Protein AF-A0A7D5M8X4-F1 (afdb_monomer)

Nearest PDB structures (foldseek):
  7lt3-assembly1_J  TM=2.830E-01  e=7.155E+00  Homo sapiens
  6o9l-assembly1_Q  TM=2.489E-01  e=8.143E+00  Homo sapiens

Sequence (66 aa):
MSQILATKPKTQTLYYDLHFTKPEIQLHSTASEVTCHVCKKELGEGLGLTAKRITDKTVLVCSLHN

Mean predicted aligned error: 16.37 Å

Foldseek 3Di:
DDDPPPPDDPDPDPDPPVPDPDPPDPPDDDDDFAAAPPPRDTDDPPWDWDWDDDPNDTGIHTPVVD

Structure (mmCIF, N/CA/C/O backbone):
data_AF-A0A7D5M8X4-F1
#
_entry.id   AF-A0A7D5M8X4-F1
#
loop_
_atom_site.group_PDB
_atom_site.id
_atom_site.type_symbol
_atom_site.label_atom_id
_atom_site.label_alt_id
_atom_site.label_comp_id
_atom_site.label_asym_id
_atom_site.label_entity_id
_atom_site.label_seq_id
_atom_site.pdbx_PDB_ins_code
_atom_site.Cartn_x
_atom_site.Cartn_y
_atom_site.Cartn_z
_atom_site.occupancy
_atom_site.B_iso_or_equiv
_atom_site.auth_seq_id
_atom_site.auth_comp_id
_atom_site.auth_asym_id
_atom_site.auth_atom_id
_atom_site.pdbx_PDB_model_num
ATOM 1 N N . MET A 1 1 ? -51.872 16.210 57.719 1.00 34.50 1 MET A N 1
ATOM 2 C CA . MET A 1 1 ? -51.733 14.878 57.088 1.00 34.50 1 MET A CA 1
ATOM 3 C C . MET A 1 1 ? -50.716 15.025 55.977 1.00 34.50 1 MET A C 1
ATOM 5 O O . MET A 1 1 ? -50.945 15.778 55.048 1.00 34.50 1 MET A O 1
ATOM 9 N N . SER A 1 2 ? -49.470 14.685 56.275 1.00 46.19 2 SER A N 1
ATOM 10 C CA . SER A 1 2 ? -48.846 13.389 55.962 1.00 46.19 2 SER A CA 1
ATOM 11 C C . SER A 1 2 ? -47.933 13.575 54.762 1.00 46.19 2 SER A C 1
ATOM 13 O O . SER A 1 2 ? -48.263 13.299 53.618 1.00 46.19 2 SER A O 1
ATOM 15 N N . GLN A 1 3 ? -46.771 14.115 55.099 1.00 54.69 3 GLN A N 1
ATOM 16 C CA . GLN A 1 3 ? -45.552 14.040 54.325 1.00 54.69 3 GLN A CA 1
ATOM 17 C C . GLN A 1 3 ? -45.227 12.560 54.117 1.00 54.69 3 GLN A C 1
ATOM 19 O O . GLN A 1 3 ? -44.914 11.839 55.064 1.00 54.69 3 GLN A O 1
ATOM 24 N N . ILE A 1 4 ? -45.391 12.100 52.876 1.00 58.44 4 ILE A N 1
ATOM 25 C CA . ILE A 1 4 ? -44.947 10.780 52.445 1.00 58.44 4 ILE A CA 1
ATOM 26 C C . ILE A 1 4 ? -43.420 10.838 52.466 1.00 58.44 4 ILE A C 1
ATOM 28 O O . ILE A 1 4 ? -42.786 11.315 51.526 1.00 58.44 4 ILE A O 1
ATOM 32 N N . LEU A 1 5 ? -42.823 10.392 53.575 1.00 50.75 5 LEU A N 1
ATOM 33 C CA . LEU A 1 5 ? -41.426 9.984 53.592 1.00 50.75 5 LEU A CA 1
ATOM 34 C C . LEU A 1 5 ? -41.308 8.786 52.649 1.00 50.75 5 LEU A C 1
ATOM 36 O O . LEU A 1 5 ? -41.546 7.646 53.043 1.00 50.75 5 LEU A O 1
ATOM 40 N N . ALA A 1 6 ? -40.959 9.052 51.392 1.00 60.59 6 ALA A N 1
ATOM 41 C CA . ALA A 1 6 ? -40.491 8.017 50.492 1.00 60.59 6 ALA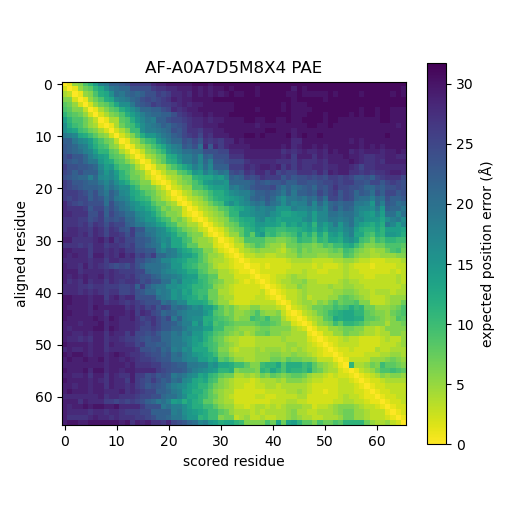 A CA 1
ATOM 42 C C . ALA A 1 6 ? -39.258 7.377 51.145 1.00 60.59 6 ALA A C 1
ATOM 44 O O . ALA A 1 6 ? -38.221 8.020 51.331 1.00 60.59 6 ALA A O 1
ATOM 45 N N . THR A 1 7 ? -39.395 6.124 51.569 1.00 61.94 7 THR A N 1
ATOM 46 C CA . THR A 1 7 ? -38.300 5.342 52.137 1.00 61.94 7 THR A CA 1
ATOM 47 C C . THR A 1 7 ? -37.168 5.281 51.119 1.00 61.94 7 THR A C 1
ATOM 49 O O . THR A 1 7 ? -37.346 4.733 50.031 1.00 61.94 7 THR A O 1
ATOM 52 N N . LYS A 1 8 ? -36.004 5.851 51.459 1.00 60.06 8 LYS A N 1
ATOM 53 C CA . LYS A 1 8 ? -34.798 5.731 50.632 1.00 60.06 8 LYS A CA 1
ATOM 54 C C . LYS A 1 8 ? -34.461 4.243 50.454 1.00 60.06 8 LYS A C 1
ATOM 56 O O . LYS A 1 8 ? -34.400 3.527 51.458 1.00 60.06 8 LYS A O 1
ATOM 61 N N . PRO A 1 9 ? -34.229 3.766 49.220 1.00 57.00 9 PRO A N 1
ATOM 62 C CA . PRO A 1 9 ? -33.789 2.396 48.997 1.00 57.00 9 PRO A CA 1
ATOM 63 C C . PRO A 1 9 ? -32.447 2.179 49.709 1.00 57.00 9 PRO A C 1
ATOM 65 O O . PRO A 1 9 ? -31.537 2.998 49.587 1.00 57.00 9 PRO A O 1
ATOM 68 N N . LYS A 1 10 ? -32.342 1.094 50.488 1.00 65.06 10 LYS A N 1
ATOM 69 C CA . LYS A 1 10 ? -31.181 0.804 51.354 1.00 65.06 10 LYS A CA 1
ATOM 70 C C . LYS A 1 10 ? -29.884 0.508 50.592 1.00 65.06 10 LYS A C 1
ATOM 72 O O . LYS A 1 10 ? -28.828 0.511 51.210 1.00 65.06 10 LYS A O 1
ATOM 77 N N . THR A 1 11 ? -29.940 0.310 49.280 1.00 57.75 11 THR A N 1
ATOM 78 C CA . THR A 1 11 ? -28.768 0.093 48.430 1.00 57.75 11 THR A CA 1
ATOM 79 C C . THR A 1 11 ? -29.040 0.678 47.044 1.00 57.75 11 THR A C 1
ATOM 81 O O . THR A 1 11 ? -29.665 0.055 46.189 1.00 57.75 11 THR A O 1
ATOM 84 N N . GLN A 1 12 ? -28.604 1.917 46.807 1.00 58.44 12 GLN A N 1
ATOM 85 C CA . GLN A 1 12 ? -28.477 2.441 45.445 1.00 58.44 12 GLN A CA 1
ATOM 86 C C . GLN A 1 12 ? -27.213 1.848 44.830 1.00 58.44 12 GLN A C 1
ATOM 88 O O . GLN A 1 12 ? -26.147 2.453 44.853 1.00 58.44 12 GLN A O 1
ATOM 93 N N . THR A 1 13 ? -27.325 0.632 44.314 1.00 58.16 13 THR A N 1
ATOM 94 C CA . THR A 1 13 ? -26.241 -0.001 43.571 1.00 58.16 13 THR A CA 1
ATOM 95 C C . THR A 1 13 ? -26.785 -0.365 42.203 1.00 58.16 13 THR A C 1
ATOM 97 O O . THR A 1 13 ? -27.180 -1.495 41.940 1.00 58.16 13 THR A O 1
ATOM 100 N N . LEU A 1 14 ? -26.878 0.649 41.343 1.00 60.12 14 LEU A N 1
ATOM 101 C CA . LEU A 1 14 ? -27.116 0.464 39.918 1.00 60.12 14 LEU A CA 1
ATOM 102 C C . LEU A 1 14 ? -25.767 0.168 39.255 1.00 60.12 14 LEU A C 1
ATOM 104 O O . LEU A 1 14 ? -25.161 1.059 38.673 1.00 60.12 14 LEU A O 1
ATOM 108 N N . TYR A 1 15 ? -25.294 -1.072 39.356 1.00 58.34 15 TYR A N 1
ATOM 109 C CA . TYR A 1 15 ? -24.292 -1.582 38.422 1.00 58.34 15 TYR A CA 1
ATOM 110 C C . TYR A 1 15 ? -24.982 -2.595 37.521 1.00 58.34 15 TYR A C 1
ATOM 112 O O . TYR A 1 15 ? -25.137 -3.759 37.872 1.00 58.34 15 TYR A O 1
ATOM 120 N N . TYR A 1 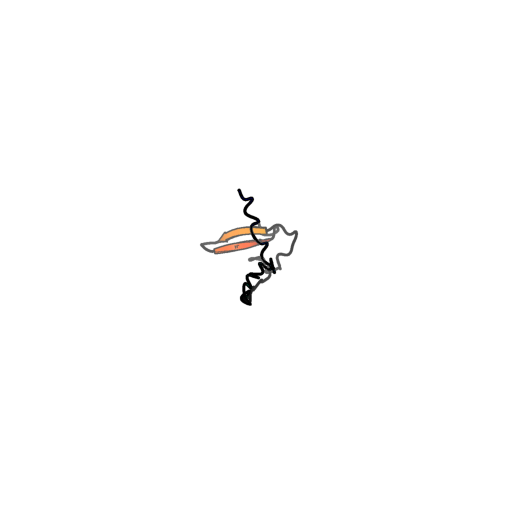16 ? -25.413 -2.136 36.352 1.00 55.81 16 TYR A N 1
ATOM 121 C CA . TYR A 1 16 ? -25.328 -2.991 35.180 1.00 55.81 16 TYR A CA 1
ATOM 122 C C . TYR A 1 16 ? -24.033 -2.584 34.490 1.00 55.81 16 TYR A C 1
ATOM 124 O O . TYR A 1 16 ? -24.031 -1.708 33.626 1.00 55.81 16 TYR A O 1
ATOM 132 N N . ASP A 1 17 ? -22.917 -3.169 34.927 1.00 58.69 17 ASP A N 1
ATOM 133 C CA . ASP A 1 17 ? -21.718 -3.175 34.100 1.00 58.69 17 ASP A CA 1
ATOM 134 C C . ASP A 1 17 ? -22.088 -3.955 32.842 1.00 58.69 17 ASP A C 1
ATOM 136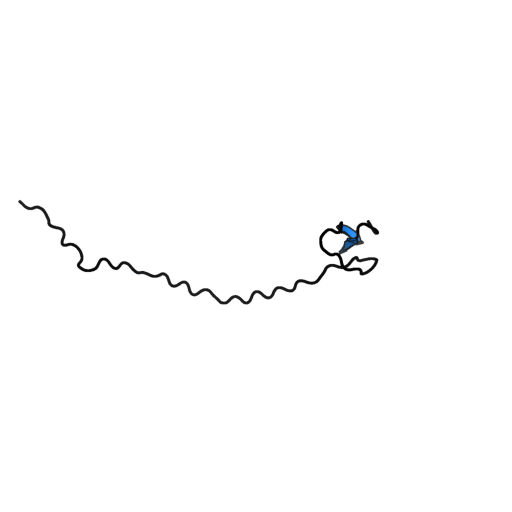 O O . ASP A 1 17 ? -22.203 -5.182 32.841 1.00 58.69 17 ASP A O 1
ATOM 140 N N . LEU A 1 18 ? -22.379 -3.216 31.774 1.00 61.72 18 LEU A N 1
ATOM 141 C CA . LEU A 1 18 ? -22.560 -3.775 30.448 1.00 61.72 18 LEU A CA 1
ATOM 142 C C . LEU A 1 18 ? -21.202 -4.329 30.021 1.00 61.72 18 LEU A C 1
ATOM 144 O O . LEU A 1 18 ? -20.366 -3.635 29.442 1.00 61.72 18 LEU A O 1
ATOM 148 N N . HIS A 1 19 ? -20.962 -5.589 30.367 1.00 59.56 19 HIS A N 1
ATOM 149 C CA . HIS A 1 19 ? -19.780 -6.319 29.955 1.00 59.56 19 HIS A CA 1
ATOM 150 C C . HIS A 1 19 ? -19.938 -6.672 28.474 1.00 59.56 19 HIS A C 1
ATOM 152 O O . HIS A 1 19 ? -20.437 -7.732 28.103 1.00 59.56 19 HIS A O 1
ATOM 158 N N . PHE A 1 20 ? -19.536 -5.751 27.603 1.00 65.19 20 PHE A N 1
ATOM 159 C CA . PHE A 1 20 ? -19.378 -6.056 26.190 1.00 65.19 20 PHE A CA 1
ATOM 160 C C . PHE A 1 20 ? -18.146 -6.947 26.050 1.00 65.19 20 PHE A C 1
ATOM 162 O O . PHE A 1 20 ? -17.011 -6.482 26.176 1.00 65.19 20 PHE A O 1
ATOM 169 N N . THR A 1 21 ? -18.357 -8.241 25.813 1.00 68.38 21 THR A N 1
ATOM 170 C CA . THR A 1 21 ? -17.285 -9.135 25.375 1.00 68.38 21 THR A CA 1
ATOM 171 C C . THR A 1 21 ? -16.721 -8.567 24.081 1.00 68.38 21 THR A C 1
ATOM 173 O O . THR A 1 21 ? -17.390 -8.608 23.048 1.00 68.38 21 THR A O 1
ATOM 176 N N . LYS A 1 22 ? -15.520 -7.982 24.132 1.00 69.25 22 LYS A N 1
ATOM 177 C CA . LYS A 1 22 ? -14.808 -7.584 22.918 1.00 69.25 22 LYS A CA 1
ATOM 178 C C . LYS A 1 22 ? -14.472 -8.873 22.171 1.00 69.25 22 LYS A C 1
ATOM 180 O O . LYS A 1 22 ? -13.731 -9.680 22.732 1.00 69.25 22 LYS A O 1
ATOM 185 N N . PRO A 1 23 ? -15.006 -9.107 20.963 1.00 74.12 23 PRO A N 1
ATOM 186 C CA . PRO A 1 23 ? -14.518 -10.216 20.167 1.00 74.12 23 PRO A CA 1
ATOM 187 C C . PRO A 1 23 ? -13.031 -9.972 19.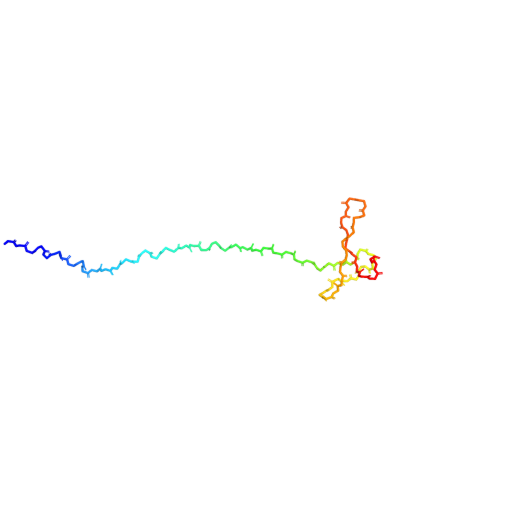899 1.00 74.12 23 PRO A C 1
ATOM 189 O O . PRO A 1 23 ? -12.646 -8.883 19.466 1.00 74.12 23 PRO A O 1
ATOM 192 N N . GLU A 1 24 ? -12.190 -10.965 20.182 1.00 72.69 24 GLU A N 1
ATOM 193 C CA . GLU A 1 24 ? -10.816 -10.976 19.691 1.00 72.69 24 GLU A CA 1
ATOM 194 C C . GLU A 1 24 ? -10.870 -11.148 18.173 1.00 72.69 24 GLU A C 1
ATOM 196 O O . GLU A 1 24 ? -10.939 -12.254 17.641 1.00 72.69 24 GLU A O 1
ATOM 201 N N . ILE A 1 25 ? -10.913 -10.027 17.459 1.00 76.88 25 ILE A N 1
ATOM 202 C CA . ILE A 1 25 ? -10.823 -10.016 16.005 1.00 76.88 25 ILE A CA 1
ATOM 203 C C . ILE A 1 25 ? -9.337 -10.016 15.665 1.00 76.88 25 ILE A C 1
ATOM 205 O O . ILE A 1 25 ? -8.649 -9.011 15.852 1.00 76.88 25 ILE A O 1
ATOM 209 N N . GLN A 1 26 ? -8.833 -11.140 15.158 1.00 74.19 26 GLN A N 1
ATOM 210 C CA . GLN A 1 26 ? -7.502 -11.179 14.563 1.00 74.19 26 GLN A CA 1
ATOM 211 C C . GLN A 1 26 ? -7.545 -10.429 13.229 1.00 74.19 26 GLN A C 1
ATOM 213 O O . GLN A 1 26 ? -8.036 -10.929 12.218 1.00 74.19 26 GLN A O 1
ATOM 218 N N . LEU A 1 27 ? -7.064 -9.185 13.239 1.00 72.50 27 LEU A N 1
ATOM 219 C CA . LEU A 1 27 ? -6.893 -8.395 12.027 1.00 72.50 27 LEU A CA 1
ATOM 220 C C . LEU A 1 27 ? -5.628 -8.871 11.308 1.00 72.50 27 LEU A C 1
ATOM 222 O O . LEU A 1 27 ? -4.519 -8.430 11.606 1.00 72.50 27 LEU A O 1
ATOM 226 N N . HIS A 1 28 ? -5.791 -9.782 10.352 1.00 74.56 28 HIS A N 1
ATOM 227 C CA . HIS A 1 28 ? -4.714 -10.149 9.440 1.00 74.56 28 HIS A CA 1
ATOM 228 C C . HIS A 1 28 ? -4.530 -9.035 8.404 1.00 74.56 28 HIS A C 1
ATOM 230 O O . HIS A 1 28 ? -5.249 -8.970 7.409 1.00 74.56 28 HIS A O 1
ATOM 236 N N . SER A 1 29 ? -3.571 -8.142 8.646 1.00 74.31 29 SER A N 1
ATOM 237 C CA . SER A 1 29 ? -3.101 -7.196 7.635 1.00 74.31 29 SER A CA 1
ATOM 238 C C . SER A 1 29 ? -1.879 -7.776 6.932 1.00 74.31 29 SER A C 1
ATOM 240 O O . SER A 1 29 ? -0.930 -8.211 7.583 1.00 74.31 29 SER A O 1
ATOM 242 N N . THR A 1 30 ? -1.897 -7.779 5.602 1.00 72.75 30 THR A N 1
ATOM 243 C CA . THR A 1 30 ? -0.710 -8.038 4.783 1.00 72.75 30 THR A CA 1
ATOM 244 C C . THR A 1 30 ? -0.359 -6.738 4.073 1.00 72.75 30 THR A C 1
ATOM 246 O O . THR A 1 30 ? -1.019 -6.333 3.121 1.00 72.75 30 THR A O 1
ATOM 249 N N . ALA A 1 31 ? 0.652 -6.040 4.585 1.00 72.94 31 ALA A N 1
ATOM 250 C CA . ALA A 1 31 ? 1.243 -4.891 3.914 1.00 72.94 31 ALA A CA 1
ATOM 251 C C . ALA A 1 31 ? 2.516 -5.363 3.208 1.00 72.94 31 ALA A C 1
ATOM 253 O O . ALA A 1 31 ? 3.394 -5.948 3.839 1.00 72.94 31 ALA A O 1
ATOM 254 N N . SER A 1 32 ? 2.601 -5.133 1.902 1.00 71.38 32 SER A N 1
ATOM 255 C CA . SER A 1 32 ? 3.814 -5.363 1.118 1.00 71.38 32 SER A CA 1
ATOM 256 C C . SER A 1 32 ? 4.323 -4.034 0.593 1.00 71.38 32 SER A C 1
ATOM 258 O O . SER A 1 32 ? 3.527 -3.210 0.134 1.00 71.38 32 SER A O 1
ATOM 260 N N . GLU A 1 33 ? 5.636 -3.846 0.612 1.00 78.00 33 GLU A N 1
ATOM 261 C CA . GLU A 1 33 ? 6.252 -2.658 0.040 1.00 78.00 33 GLU A CA 1
ATOM 262 C C . GLU A 1 33 ? 5.955 -2.554 -1.456 1.00 78.00 33 GLU A C 1
ATOM 264 O O . GLU A 1 33 ? 5.993 -3.529 -2.215 1.00 78.00 33 GLU A O 1
ATOM 269 N N . VAL A 1 34 ? 5.616 -1.343 -1.883 1.00 83.38 34 VAL A N 1
ATOM 270 C CA . VAL A 1 34 ? 5.340 -1.064 -3.285 1.00 83.38 34 VAL A CA 1
ATOM 271 C C . VAL A 1 34 ? 6.666 -0.948 -4.031 1.00 83.38 34 VAL A C 1
ATOM 273 O O . VAL A 1 34 ? 7.597 -0.305 -3.559 1.00 83.38 34 VAL A O 1
ATOM 276 N N . THR A 1 35 ? 6.746 -1.512 -5.236 1.00 89.19 35 THR A N 1
ATOM 277 C CA . THR A 1 35 ? 7.927 -1.399 -6.104 1.00 89.19 35 THR A CA 1
ATOM 278 C C . THR A 1 35 ? 7.599 -0.693 -7.415 1.00 89.19 35 THR A C 1
ATOM 280 O O . THR A 1 35 ? 6.481 -0.762 -7.933 1.00 89.19 35 THR A O 1
ATOM 283 N N . CYS A 1 36 ? 8.588 -0.002 -7.985 1.00 88.50 36 CYS A N 1
ATOM 284 C CA . CYS A 1 36 ? 8.459 0.606 -9.303 1.00 88.50 36 CYS A CA 1
ATOM 285 C C . CYS A 1 36 ? 8.284 -0.479 -10.370 1.00 88.50 36 CYS A C 1
ATOM 287 O O . CYS A 1 36 ? 9.101 -1.394 -10.479 1.00 88.50 36 CYS A O 1
ATOM 289 N N . HIS A 1 37 ? 7.276 -0.336 -11.231 1.00 88.50 37 HIS A N 1
ATOM 290 C CA . HIS A 1 37 ? 7.020 -1.305 -12.295 1.00 88.50 37 HIS A CA 1
ATOM 291 C C . HIS A 1 37 ? 8.218 -1.493 -13.243 1.00 88.50 37 HIS A C 1
ATOM 293 O O . HIS A 1 37 ? 8.455 -2.621 -13.679 1.00 88.50 37 HIS A O 1
ATOM 299 N N . VAL A 1 38 ? 8.974 -0.417 -13.503 1.00 88.56 38 VAL A N 1
ATOM 300 C CA . VAL A 1 38 ? 10.102 -0.373 -14.449 1.00 88.56 38 VAL A CA 1
ATOM 301 C C . VAL A 1 38 ? 11.395 -0.895 -13.821 1.00 88.56 38 VAL A C 1
ATOM 303 O O . VAL A 1 38 ? 11.933 -1.896 -14.278 1.00 88.56 38 VAL A O 1
ATOM 306 N N . CYS A 1 39 ? 11.897 -0.250 -12.763 1.00 89.00 39 CYS A N 1
ATOM 307 C CA . CYS A 1 39 ? 13.208 -0.582 -12.192 1.00 89.00 39 CYS A CA 1
ATOM 308 C C . CYS A 1 39 ? 13.165 -1.565 -11.018 1.00 89.00 39 CYS A 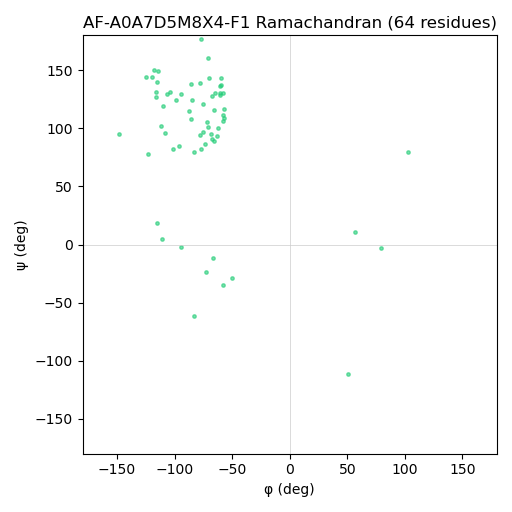C 1
ATOM 310 O O . CYS A 1 39 ? 14.219 -1.894 -10.482 1.00 89.00 39 CYS A O 1
ATOM 312 N N . LYS A 1 40 ? 11.970 -1.994 -10.589 1.00 88.56 40 LYS A N 1
ATOM 313 C CA . LYS A 1 40 ? 11.746 -2.905 -9.452 1.00 88.56 40 LYS A CA 1
ATOM 314 C C . LYS A 1 40 ? 12.327 -2.435 -8.114 1.00 88.56 40 LYS A C 1
ATOM 316 O O . LYS A 1 40 ? 12.321 -3.198 -7.159 1.00 88.56 40 LYS A O 1
ATOM 321 N N . LYS A 1 41 ? 12.779 -1.180 -8.023 1.00 86.44 41 LYS A N 1
ATOM 322 C CA . LYS A 1 41 ? 13.204 -0.568 -6.762 1.00 86.44 41 LYS A CA 1
AT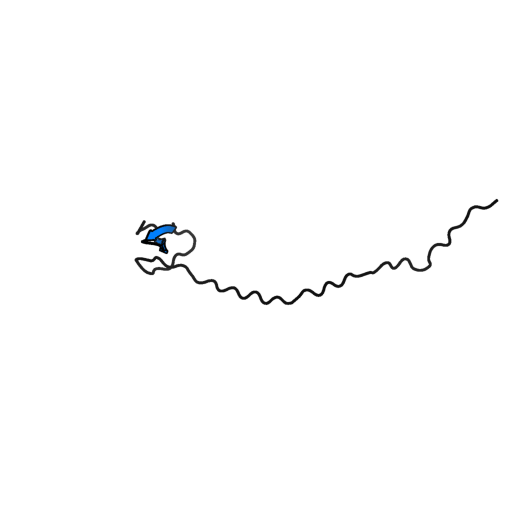OM 323 C C . LYS A 1 41 ? 11.999 -0.319 -5.864 1.00 86.44 41 LYS A C 1
ATOM 325 O O . LYS A 1 41 ? 10.935 0.066 -6.358 1.00 86.44 41 LYS A O 1
ATOM 330 N N . GLU A 1 42 ? 12.204 -0.510 -4.570 1.00 84.12 42 GLU A N 1
ATOM 331 C CA . GLU A 1 42 ? 11.244 -0.179 -3.521 1.00 84.12 42 GLU A CA 1
ATOM 332 C C . GLU A 1 42 ? 10.915 1.316 -3.539 1.00 84.12 42 GLU A C 1
ATO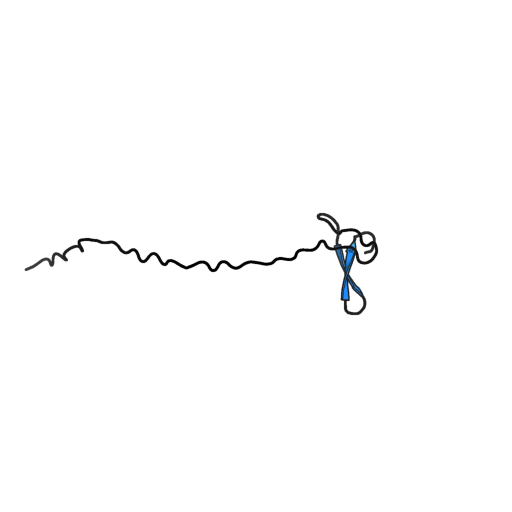M 334 O O . GLU A 1 42 ? 11.769 2.183 -3.755 1.00 84.12 42 GLU A O 1
ATOM 339 N N . LEU A 1 43 ? 9.630 1.602 -3.374 1.00 83.31 43 LEU A N 1
ATOM 340 C CA . LEU A 1 43 ? 9.052 2.931 -3.325 1.00 83.31 43 LEU A CA 1
ATOM 341 C C . LEU A 1 43 ? 8.793 3.276 -1.858 1.00 83.31 43 LEU A C 1
ATOM 343 O O . LEU A 1 43 ? 7.692 3.084 -1.350 1.00 83.31 43 LEU A O 1
ATOM 347 N N . GLY A 1 44 ? 9.845 3.734 -1.185 1.00 76.31 44 GLY A N 1
ATOM 348 C CA . GLY A 1 44 ? 9.799 4.167 0.209 1.00 76.31 44 GLY A CA 1
ATOM 349 C C . GLY A 1 44 ? 9.189 5.557 0.418 1.00 76.31 44 GLY A C 1
ATOM 350 O O . GLY A 1 44 ? 8.847 6.278 -0.525 1.00 76.31 44 GLY A O 1
ATOM 351 N N . GLU A 1 45 ? 9.081 5.938 1.688 1.00 72.25 45 GLU A N 1
ATOM 352 C CA . GLU A 1 45 ? 8.560 7.236 2.119 1.00 72.25 45 GLU A CA 1
ATOM 353 C C . GLU A 1 45 ? 9.378 8.411 1.553 1.00 72.25 45 GLU A C 1
ATOM 355 O O . GLU A 1 45 ? 10.599 8.346 1.417 1.00 72.25 45 GLU A O 1
ATOM 360 N N . GLY A 1 46 ? 8.697 9.506 1.201 1.00 73.44 46 GLY A N 1
ATOM 361 C CA . GLY A 1 46 ? 9.334 10.714 0.661 1.00 73.44 46 GLY A CA 1
ATOM 362 C C . GLY A 1 46 ? 9.705 10.656 -0.827 1.00 73.44 46 GLY A C 1
ATOM 363 O O . GLY A 1 46 ? 10.151 11.662 -1.379 1.00 73.44 46 GLY A O 1
ATOM 364 N N . LEU A 1 47 ? 9.488 9.527 -1.509 1.00 71.19 47 LEU A N 1
ATOM 365 C CA . LEU A 1 47 ? 9.628 9.433 -2.963 1.00 71.19 47 LEU A CA 1
ATOM 366 C C . LEU A 1 47 ? 8.336 9.860 -3.669 1.00 71.19 47 LEU A C 1
ATOM 368 O O . LEU A 1 47 ? 7.235 9.480 -3.279 1.00 71.19 47 LEU A O 1
ATOM 372 N N . GLY A 1 48 ? 8.470 10.630 -4.752 1.00 74.62 48 GLY A N 1
ATOM 373 C CA . GLY A 1 48 ? 7.349 10.928 -5.640 1.00 74.62 48 GLY A CA 1
ATOM 374 C C . GLY A 1 48 ? 6.896 9.666 -6.380 1.00 74.62 48 GLY A C 1
ATOM 375 O O . GLY A 1 48 ? 7.699 8.963 -7.002 1.00 74.62 48 GLY A O 1
ATOM 376 N N . LEU A 1 49 ? 5.597 9.379 -6.308 1.00 84.38 49 LEU A N 1
ATOM 377 C CA . LEU A 1 49 ? 4.975 8.217 -6.935 1.00 84.38 49 LEU A CA 1
ATOM 378 C C . LEU A 1 49 ? 3.987 8.693 -7.984 1.00 84.38 49 LEU A C 1
ATOM 380 O O . LEU A 1 49 ? 3.152 9.550 -7.708 1.00 84.38 49 LEU A O 1
ATOM 384 N N . THR A 1 50 ? 4.066 8.114 -9.179 1.00 86.00 50 THR A N 1
ATOM 385 C CA . THR A 1 50 ? 3.064 8.353 -10.219 1.00 86.00 50 THR A 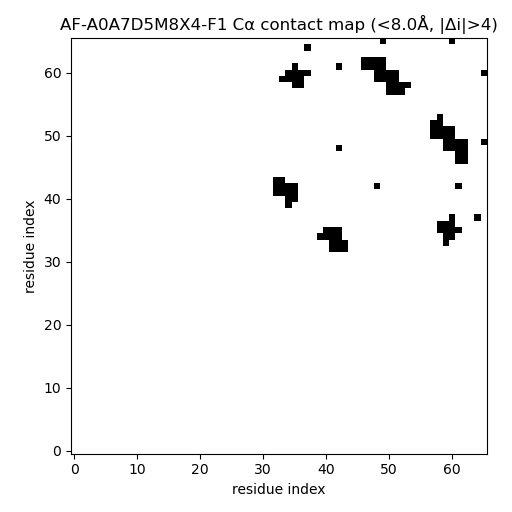CA 1
ATOM 386 C C . THR A 1 50 ? 2.337 7.056 -10.526 1.00 86.00 50 THR A C 1
ATOM 388 O O . THR A 1 50 ? 2.954 6.032 -10.824 1.00 86.00 50 THR A O 1
ATOM 391 N N . ALA A 1 51 ? 1.009 7.104 -10.454 1.00 87.38 51 ALA A N 1
ATOM 392 C CA . ALA A 1 51 ? 0.151 6.044 -10.949 1.00 87.38 51 ALA A CA 1
ATOM 393 C C . ALA A 1 51 ? -0.094 6.245 -12.448 1.00 87.38 51 ALA A C 1
ATOM 395 O O . ALA A 1 51 ? -0.578 7.294 -12.870 1.00 87.38 51 ALA A O 1
ATOM 396 N N . LYS A 1 52 ? 0.217 5.228 -13.253 1.00 88.00 52 LYS A N 1
ATOM 397 C CA . LYS A 1 52 ? -0.063 5.207 -14.693 1.00 88.00 52 LYS A CA 1
ATOM 398 C C . LYS A 1 52 ? -0.986 4.044 -15.026 1.00 88.00 52 LYS A C 1
ATOM 400 O O . LYS A 1 52 ? -0.858 2.962 -14.458 1.00 88.00 52 LYS A O 1
ATOM 405 N N . ARG A 1 53 ? -1.894 4.247 -15.979 1.00 89.75 53 ARG A N 1
ATOM 406 C CA . ARG A 1 53 ? -2.649 3.154 -16.601 1.00 89.75 53 ARG A CA 1
ATOM 407 C C . ARG A 1 53 ? -1.839 2.611 -17.768 1.00 89.75 53 ARG A C 1
ATOM 409 O O . ARG A 1 53 ? -1.607 3.327 -18.736 1.00 89.75 53 ARG A O 1
ATOM 416 N N . ILE A 1 54 ? -1.407 1.360 -17.664 1.00 85.00 54 ILE A N 1
ATOM 417 C CA . ILE A 1 54 ? -0.879 0.606 -18.799 1.00 85.00 54 ILE A CA 1
ATOM 418 C C . ILE A 1 54 ? -1.909 -0.467 -19.098 1.00 85.00 54 ILE A C 1
ATOM 420 O O . ILE A 1 54 ? -2.217 -1.274 -18.221 1.00 85.00 54 ILE A O 1
ATOM 424 N N . THR A 1 55 ? -2.452 -0.427 -20.315 1.00 85.25 55 THR A N 1
ATOM 425 C CA . THR A 1 55 ? -3.635 -1.205 -20.702 1.00 85.25 55 THR A CA 1
ATOM 426 C C . THR A 1 55 ? -4.766 -1.004 -19.681 1.00 85.25 55 THR A C 1
ATOM 428 O O . THR A 1 55 ? -5.239 0.122 -19.538 1.00 85.25 55 THR A O 1
ATOM 431 N N . ASP A 1 56 ? -5.119 -2.033 -18.909 1.00 87.38 56 ASP A N 1
ATOM 432 C CA . ASP A 1 56 ? -6.173 -2.010 -17.883 1.00 87.38 56 ASP A CA 1
ATOM 433 C C . ASP A 1 56 ? -5.634 -2.113 -16.449 1.00 87.38 56 ASP A C 1
ATOM 435 O O . ASP A 1 56 ? -6.400 -2.190 -15.486 1.00 87.38 56 ASP A O 1
ATOM 439 N N . LYS A 1 57 ? -4.307 -2.118 -16.276 1.00 86.25 57 LYS A N 1
ATOM 440 C CA . LYS A 1 57 ? -3.669 -2.217 -14.960 1.00 86.25 57 LYS A CA 1
ATOM 441 C C . LYS A 1 57 ? -3.080 -0.874 -14.552 1.00 86.25 57 LYS A C 1
ATOM 443 O O . LYS A 1 57 ? -2.317 -0.249 -15.290 1.00 86.25 57 LYS A O 1
ATOM 448 N N . THR A 1 58 ? -3.409 -0.444 -13.339 1.00 88.12 58 THR A N 1
ATOM 449 C CA . THR A 1 58 ? -2.720 0.674 -12.697 1.00 88.12 58 THR A CA 1
ATOM 450 C C . THR A 1 58 ? -1.362 0.187 -12.214 1.00 88.12 58 THR A C 1
ATOM 452 O O . THR A 1 58 ? -1.276 -0.752 -11.424 1.00 88.12 58 THR A O 1
ATOM 455 N N . VAL A 1 59 ? -0.299 0.818 -12.697 1.00 89.25 59 VAL A N 1
ATOM 456 C CA . VAL A 1 59 ? 1.075 0.552 -12.279 1.00 89.25 59 VAL A CA 1
ATOM 457 C C . VAL A 1 59 ? 1.650 1.772 -11.575 1.00 89.25 59 VAL A C 1
ATOM 459 O O . VAL A 1 59 ? 1.293 2.909 -11.887 1.00 89.25 59 VAL A O 1
ATOM 462 N N . LEU A 1 60 ? 2.558 1.532 -10.632 1.00 88.62 60 LEU A N 1
ATOM 463 C CA . LEU A 1 60 ? 3.245 2.581 -9.887 1.00 88.62 60 LEU A CA 1
ATOM 464 C C . LEU A 1 60 ? 4.671 2.727 -10.414 1.00 88.62 60 LEU A C 1
ATOM 466 O O . LEU A 1 60 ? 5.395 1.743 -10.595 1.00 88.62 60 LEU A O 1
ATOM 470 N N . VAL A 1 61 ? 5.069 3.965 -10.695 1.00 89.50 61 VAL A N 1
ATOM 471 C CA . VAL A 1 61 ? 6.415 4.307 -11.160 1.00 89.50 61 VAL A CA 1
ATOM 472 C C . VAL A 1 61 ? 7.045 5.359 -10.251 1.00 89.50 61 VAL A C 1
ATOM 474 O O . VAL A 1 61 ? 6.350 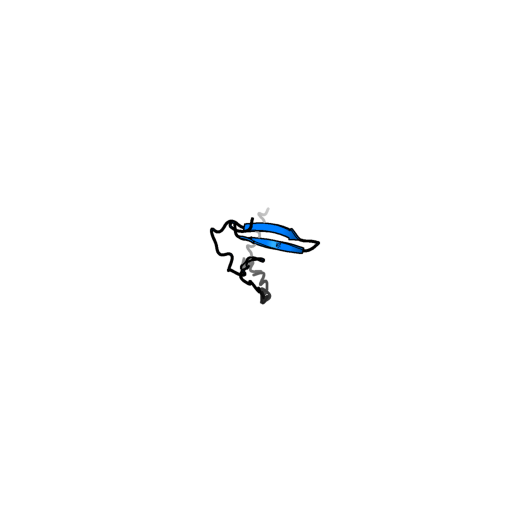6.231 -9.727 1.00 89.50 61 VAL A O 1
ATOM 477 N N . CYS A 1 62 ? 8.361 5.260 -10.038 1.00 88.75 62 CYS A N 1
ATOM 478 C CA . CYS A 1 62 ? 9.112 6.293 -9.325 1.00 88.75 62 CYS A CA 1
ATOM 479 C C . CYS A 1 62 ? 9.236 7.560 -10.181 1.00 88.75 62 CYS A C 1
ATOM 481 O O . CYS A 1 62 ? 9.143 7.484 -11.406 1.00 88.75 62 CYS A O 1
ATOM 483 N N . SER A 1 63 ? 9.533 8.702 -9.554 1.00 85.06 63 SER A N 1
ATOM 484 C CA . SER A 1 63 ? 9.704 10.002 -10.228 1.00 85.06 63 SER A CA 1
ATOM 485 C C . SER A 1 63 ? 10.648 9.994 -11.436 1.00 85.06 63 SER A C 1
ATOM 487 O O . SER A 1 63 ? 10.472 10.797 -12.343 1.00 85.06 63 SER A O 1
ATOM 489 N N . LEU A 1 64 ? 11.643 9.101 -11.463 1.00 84.62 64 LEU A N 1
ATOM 490 C CA . LEU A 1 64 ? 12.589 8.973 -12.580 1.00 84.62 64 LEU A CA 1
ATOM 491 C C . LEU A 1 64 ? 11.965 8.344 -13.839 1.00 84.62 64 LEU A C 1
ATOM 493 O O . LEU A 1 64 ? 12.482 8.544 -14.930 1.00 84.62 64 LEU A O 1
ATOM 497 N N . HIS A 1 65 ? 10.884 7.574 -13.686 1.00 79.38 65 HIS A N 1
ATOM 498 C CA . HIS A 1 65 ? 10.171 6.888 -14.774 1.00 79.38 65 HIS A CA 1
ATOM 499 C C . HIS A 1 65 ? 8.735 7.416 -14.951 1.00 79.38 65 HIS A C 1
ATOM 501 O O . HIS A 1 65 ? 7.867 6.732 -15.521 1.00 79.38 65 HIS A O 1
ATOM 507 N N . ASN A 1 66 ? 8.473 8.612 -14.414 1.00 70.44 66 ASN A N 1
ATOM 508 C CA . ASN A 1 66 ? 7.253 9.360 -14.697 1.00 70.44 66 ASN A CA 1
ATOM 509 C C . ASN A 1 66 ? 7.183 9.789 -16.169 1.00 70.44 66 ASN A C 1
ATOM 511 O O . ASN A 1 66 ? 8.213 9.753 -16.866 1.00 70.44 66 ASN A O 1
#

Solvent-accessible surface area (backbone atoms only — not comparable to full-atom values): 4798 Å² total; per-residue (Å²): 140,78,83,78,75,74,76,76,74,94,70,89,72,90,73,79,78,80,80,72,79,75,77,86,74,84,79,87,78,86,86,74,89,49,48,18,72,84,79,62,46,75,61,58,89,95,60,59,74,41,83,42,75,56,92,93,44,81,40,44,26,41,66,91,68,102

Secondary structure (DSSP, 8-state):
------PPPS------------------------B-TTT--B--TT--EEEEEETTEEEEEEGGG-

pLDDT: mean 73.87, std 13.05, range [34.5, 89.75]

Radius of gyration: 31.64 Å; Cα contacts (8 Å, |Δi|>4): 52; chains: 1; bounding box: 65×26×78 Å